Protein AF-A0A7J4TEF2-F1 (afdb_monomer_lite)

Sequence (114 aa):
MASDYEQPQYTCSICKKQVSSENIRYNAELRTVCAECLKKIGTVAPVQKQKKELRQKAADVEEQAIKVICSSCRYKFTLKPHFRPSCPYCGGSRLQRYDSLTAEGILAQVSSGM

Foldseek 3Di:
DDPPPPADWDAAPPPRDTDGPVQWDADPVRGTHGPVVVVVVVVPDPVPPVVVVVVVVVVVQVVQWFWKAAPPPRDIDTDRPPDQQADPPPRDNRIDGPCCVDPVNVVVVVVVDD

pLDDT: mean 72.89, std 15.48, range [41.5, 89.88]

Secondary structure (DSSP, 8-state):
------PPEEE-TTT--EEETTTEEE-TTS-EEEHHHHHHHHTT--TTSHHHHHHHHHHHHHTT-EEEEETTT--EEEE-TTS----TTT----EEEGGGGSHHHHHHHHHT--

Structure (mmCIF, N/CA/C/O backbone):
data_AF-A0A7J4TEF2-F1
#
_entry.id   AF-A0A7J4TEF2-F1
#
loop_
_atom_site.group_PDB
_atom_site.id
_atom_site.type_symbol
_atom_site.label_atom_id
_atom_site.label_alt_id
_atom_site.label_comp_id
_atom_site.label_asym_id
_atom_site.label_entity_id
_atom_site.label_seq_id
_atom_site.pdbx_PDB_ins_code
_atom_site.Cartn_x
_atom_site.Cartn_y
_atom_site.Cartn_z
_atom_site.occupancy
_atom_site.B_iso_or_equiv
_atom_site.auth_seq_id
_atom_site.auth_comp_id
_atom_site.auth_asym_id
_atom_site.auth_atom_id
_atom_site.pdbx_PDB_model_num
ATOM 1 N N . MET A 1 1 ? -43.968 14.972 22.798 1.00 41.50 1 MET A N 1
ATOM 2 C CA . MET A 1 1 ? -43.625 13.567 23.098 1.00 41.50 1 MET A CA 1
ATOM 3 C C . MET A 1 1 ? -42.115 13.473 23.050 1.00 41.50 1 MET A C 1
ATOM 5 O O . MET A 1 1 ? -41.554 13.596 21.971 1.00 41.50 1 MET A O 1
ATOM 9 N N . ALA A 1 2 ? -41.465 13.446 24.214 1.00 47.00 2 ALA A N 1
ATOM 10 C CA . ALA A 1 2 ? -40.016 13.317 24.296 1.00 47.00 2 ALA A CA 1
ATOM 11 C C . ALA A 1 2 ? -39.665 11.872 23.935 1.00 47.00 2 ALA A C 1
ATOM 13 O O . ALA A 1 2 ? -40.097 10.949 24.620 1.00 47.00 2 ALA A O 1
ATOM 14 N N . SER A 1 3 ? -38.982 11.679 22.812 1.00 49.84 3 SER A N 1
ATOM 15 C CA . SER A 1 3 ? -38.474 10.369 22.429 1.00 49.84 3 SER A CA 1
ATOM 16 C C . SER A 1 3 ? -37.310 10.029 23.353 1.00 49.84 3 SER A C 1
ATOM 18 O O . SER A 1 3 ? -36.242 10.632 23.251 1.00 49.84 3 SER A O 1
ATOM 20 N N . ASP A 1 4 ? -37.556 9.096 24.265 1.00 54.50 4 ASP A N 1
ATOM 21 C CA . ASP A 1 4 ? -36.571 8.468 25.142 1.00 54.50 4 ASP A CA 1
ATOM 22 C C . ASP A 1 4 ? -35.643 7.599 24.272 1.00 54.50 4 ASP A C 1
ATOM 24 O O . ASP A 1 4 ? -35.840 6.401 24.086 1.00 54.50 4 ASP A O 1
ATOM 28 N N . TYR A 1 5 ? -34.695 8.240 23.583 1.00 62.00 5 TYR A N 1
ATOM 29 C CA . TYR A 1 5 ? -33.633 7.531 22.879 1.00 62.00 5 TYR A CA 1
ATOM 30 C C . TYR A 1 5 ? -32.599 7.118 23.921 1.00 62.00 5 TYR A C 1
ATOM 32 O O . TYR A 1 5 ? -31.680 7.880 24.231 1.00 62.00 5 TYR A O 1
ATOM 40 N N . GLU A 1 6 ? -32.757 5.912 24.467 1.00 64.00 6 GLU A N 1
ATOM 41 C CA . GLU A 1 6 ? -31.724 5.267 25.272 1.00 64.00 6 GLU A CA 1
ATOM 42 C C . GLU A 1 6 ? -30.424 5.224 24.454 1.00 64.00 6 GLU A C 1
ATOM 44 O O . GLU A 1 6 ? -30.300 4.508 23.457 1.00 64.00 6 GLU A O 1
ATOM 49 N N . GLN A 1 7 ? -29.450 6.056 24.834 1.00 69.19 7 GLN A N 1
ATOM 50 C CA . GLN A 1 7 ? -28.145 6.050 24.188 1.00 69.19 7 GLN A CA 1
ATOM 51 C C . GLN A 1 7 ? -27.481 4.680 24.406 1.00 69.19 7 GLN A C 1
ATOM 53 O O . GLN A 1 7 ? -27.486 4.181 25.535 1.00 69.19 7 GLN A O 1
ATOM 58 N N . PRO A 1 8 ? -26.848 4.081 23.379 1.00 70.00 8 PRO A N 1
ATOM 59 C CA . PRO A 1 8 ? -26.147 2.814 23.540 1.00 70.00 8 PRO A CA 1
ATOM 60 C C . PRO A 1 8 ? -25.046 2.954 24.599 1.00 70.00 8 PRO A C 1
ATOM 62 O O . PRO A 1 8 ? -24.130 3.776 24.474 1.00 70.00 8 PRO A O 1
ATOM 65 N N . GLN A 1 9 ? -25.159 2.153 25.658 1.00 84.06 9 GLN A N 1
ATOM 66 C CA . GLN A 1 9 ? -24.197 2.107 26.753 1.00 84.06 9 GLN A CA 1
ATOM 67 C C . GLN A 1 9 ? -23.137 1.039 26.470 1.00 84.06 9 GLN A C 1
ATOM 69 O O . GLN A 1 9 ? -23.448 -0.114 26.179 1.00 84.06 9 GLN A O 1
ATOM 74 N N . TYR A 1 10 ? -21.867 1.416 26.584 1.00 83.94 10 TYR A N 1
ATOM 75 C CA . TYR A 1 10 ? -20.717 0.550 26.348 1.00 83.94 10 TYR A CA 1
ATOM 76 C C . TYR A 1 10 ? -20.013 0.231 27.660 1.00 83.94 10 TYR A C 1
ATOM 78 O O . TYR A 1 10 ? -19.841 1.093 28.522 1.00 83.94 10 TYR A O 1
ATOM 86 N N . THR A 1 11 ? -19.539 -1.003 27.807 1.00 88.94 11 THR A N 1
ATOM 87 C CA . THR A 1 11 ? -18.786 -1.413 28.994 1.00 88.94 11 THR A CA 1
ATOM 88 C C . THR A 1 11 ? -17.296 -1.125 28.821 1.00 88.94 11 THR A C 1
ATOM 90 O O . THR A 1 11 ? -16.665 -1.542 27.846 1.00 88.94 11 THR A O 1
ATOM 93 N N . CYS A 1 12 ? -16.708 -0.428 29.793 1.00 88.44 12 CYS A N 1
ATOM 94 C CA . CYS A 1 12 ? -15.262 -0.258 29.889 1.00 88.44 12 CYS A CA 1
ATOM 95 C C . CYS A 1 12 ? -14.590 -1.569 30.324 1.00 88.44 12 CYS A C 1
ATOM 97 O O . CYS A 1 12 ? -14.893 -2.107 31.384 1.00 88.44 12 CYS A O 1
ATOM 99 N N . SER A 1 13 ? -13.594 -2.029 29.574 1.00 86.88 13 SER A N 1
ATOM 100 C CA . SER A 1 13 ? -12.843 -3.263 29.841 1.00 86.88 13 SER A CA 1
ATOM 101 C C . SER A 1 13 ? -11.984 -3.210 31.115 1.00 86.88 13 SER A C 1
ATOM 103 O O . SER A 1 13 ? -11.512 -4.245 31.571 1.00 86.88 13 SER A O 1
ATOM 105 N N . ILE A 1 14 ? -11.761 -2.020 31.690 1.00 87.50 14 ILE A N 1
ATOM 106 C CA . ILE A 1 14 ? -10.865 -1.811 32.843 1.00 87.50 14 ILE A CA 1
ATOM 107 C C . ILE A 1 14 ? -11.655 -1.641 34.133 1.00 87.50 14 ILE A C 1
ATOM 109 O O . ILE A 1 14 ? -11.478 -2.402 35.077 1.00 87.50 14 ILE A O 1
ATOM 113 N N . CYS A 1 15 ? -12.542 -0.647 34.180 1.00 88.31 15 CYS A N 1
ATOM 114 C CA . CYS A 1 15 ? -13.338 -0.365 35.374 1.00 88.31 15 CYS A CA 1
ATOM 115 C C . CYS A 1 15 ? -14.714 -1.038 35.364 1.00 88.31 15 CYS A C 1
ATOM 117 O O . CYS A 1 15 ? -15.454 -0.879 36.329 1.00 88.31 15 CYS A O 1
ATOM 119 N N . LYS A 1 16 ? -15.075 -1.749 34.283 1.00 88.62 16 LYS A N 1
ATOM 120 C CA . LYS A 1 16 ? -16.365 -2.438 34.094 1.00 88.62 16 LYS A CA 1
ATOM 121 C C . LYS A 1 16 ? -17.608 -1.541 34.197 1.00 88.62 16 LYS A C 1
ATOM 123 O O . LYS A 1 16 ? -18.722 -2.048 34.231 1.00 88.62 16 LYS A O 1
ATOM 128 N N . LYS A 1 17 ? -17.440 -0.213 34.201 1.00 86.62 17 LYS A N 1
ATOM 129 C CA . LYS A 1 17 ? -18.550 0.749 34.195 1.00 86.62 17 LYS A CA 1
ATOM 130 C C . LYS A 1 17 ? -19.200 0.826 32.814 1.00 86.62 17 LYS A C 1
ATOM 132 O O . LYS A 1 17 ? -18.496 0.766 31.801 1.00 86.62 17 LYS A O 1
ATOM 137 N N . GLN A 1 18 ? -20.518 1.000 32.799 1.00 87.06 18 GLN A N 1
ATOM 138 C CA . GLN A 1 18 ? -21.278 1.381 31.611 1.00 87.06 18 GLN A CA 1
ATOM 139 C C . GLN A 1 18 ? -21.096 2.883 31.373 1.00 87.06 18 GLN A C 1
ATOM 141 O O . GLN A 1 18 ? -21.260 3.690 32.286 1.00 87.06 18 GLN A O 1
ATOM 146 N N . VAL A 1 19 ? -20.682 3.250 30.166 1.00 86.69 19 VAL A N 1
ATOM 147 C CA . VAL A 1 19 ? -20.458 4.635 29.746 1.00 86.69 19 VAL A CA 1
ATOM 148 C C . VAL A 1 19 ? -21.126 4.870 28.396 1.00 86.69 19 VAL A C 1
ATOM 150 O O . VAL A 1 19 ? -21.226 3.951 27.586 1.00 86.69 19 VAL A O 1
ATOM 153 N N . SER A 1 20 ? -21.586 6.095 28.144 1.00 85.62 20 SER A N 1
ATOM 154 C CA . SER A 1 20 ? -22.169 6.458 26.851 1.00 85.62 20 SER A CA 1
ATOM 155 C C . SER A 1 20 ? -21.145 6.339 25.716 1.00 85.62 20 SER A C 1
ATOM 157 O O . SER A 1 20 ? -19.929 6.394 25.940 1.00 85.62 20 SER A O 1
ATOM 159 N N . SER A 1 21 ? -21.642 6.214 24.483 1.00 81.81 21 SER A N 1
ATOM 160 C CA . SER A 1 21 ? -20.840 6.240 23.248 1.00 81.81 21 SER A CA 1
ATOM 161 C C . SER A 1 21 ? -19.853 7.414 23.188 1.00 81.81 21 SER A C 1
ATOM 163 O O . SER A 1 21 ? -18.748 7.277 22.671 1.00 81.81 21 SER A O 1
ATOM 165 N N . GLU A 1 22 ? -20.213 8.560 23.762 1.00 81.75 22 GLU A N 1
ATOM 166 C CA . GLU A 1 22 ? -19.387 9.773 23.789 1.00 81.75 22 GLU A CA 1
ATOM 167 C C . GLU A 1 22 ? -18.140 9.627 24.685 1.00 81.75 22 GLU A C 1
ATOM 169 O O . GLU A 1 22 ? -17.098 10.248 24.445 1.00 81.75 22 GLU A O 1
ATOM 174 N N . ASN A 1 23 ? -18.225 8.765 25.704 1.00 82.50 23 ASN A N 1
ATOM 175 C CA . ASN A 1 23 ? -17.212 8.589 26.747 1.00 82.50 23 ASN A CA 1
ATOM 176 C C . ASN A 1 23 ? -16.448 7.259 26.661 1.00 82.50 23 ASN A C 1
ATOM 178 O O . ASN A 1 23 ? -15.546 7.021 27.478 1.00 82.50 23 ASN A O 1
ATOM 182 N N . ILE A 1 24 ? -16.764 6.409 25.678 1.00 85.88 24 ILE A N 1
ATOM 183 C CA . ILE A 1 24 ? -16.009 5.193 25.368 1.00 85.88 24 ILE A CA 1
ATOM 184 C C . ILE A 1 24 ? -14.969 5.467 24.273 1.00 85.88 24 ILE A C 1
ATOM 186 O O . ILE A 1 24 ? -15.210 6.172 23.297 1.00 85.88 24 ILE A O 1
ATOM 190 N N . ARG A 1 25 ? -13.767 4.925 24.447 1.00 86.00 25 ARG A N 1
ATOM 191 C CA . ARG A 1 25 ? -12.646 5.001 23.503 1.00 86.00 25 ARG A CA 1
ATOM 192 C C . ARG A 1 25 ? -12.039 3.611 23.336 1.00 86.00 25 ARG A C 1
ATOM 194 O O . ARG A 1 25 ? -12.356 2.702 24.097 1.00 86.00 25 ARG A O 1
ATOM 201 N N . TYR A 1 26 ? -11.141 3.451 22.372 1.00 83.38 26 TYR A N 1
ATOM 202 C CA . TYR A 1 26 ? -10.370 2.221 22.199 1.00 83.38 26 TYR A CA 1
ATOM 203 C C . TYR A 1 26 ? -8.940 2.408 22.714 1.00 83.38 26 TYR A C 1
ATOM 205 O O . TYR A 1 26 ? -8.343 3.466 22.507 1.00 83.38 26 TYR A O 1
ATOM 213 N N . ASN A 1 27 ? -8.394 1.402 23.403 1.00 81.38 27 ASN A N 1
ATOM 214 C CA . ASN A 1 27 ? -6.969 1.359 23.745 1.00 81.38 27 ASN A CA 1
ATOM 215 C C . ASN A 1 27 ? -6.123 0.849 22.553 1.00 81.38 27 ASN A C 1
ATOM 217 O O . ASN A 1 27 ? -6.660 0.501 21.502 1.00 81.38 27 ASN A O 1
ATOM 221 N N . ALA A 1 28 ? -4.796 0.777 22.719 1.00 78.06 28 ALA A N 1
ATOM 222 C CA . ALA A 1 28 ? -3.875 0.286 21.683 1.00 78.06 28 ALA A CA 1
ATOM 223 C C . ALA A 1 28 ? -4.129 -1.177 21.254 1.00 78.06 28 ALA A C 1
ATOM 225 O O . ALA A 1 28 ? -3.747 -1.570 20.158 1.00 78.06 28 ALA A O 1
ATOM 226 N N . GLU A 1 29 ? -4.800 -1.963 22.099 1.00 81.94 29 GLU A N 1
ATOM 227 C CA . GLU A 1 29 ? -5.199 -3.352 21.839 1.00 81.94 29 GLU A CA 1
ATOM 228 C C . GLU A 1 29 ? -6.644 -3.465 21.318 1.00 81.94 29 GLU A C 1
ATOM 230 O O . GLU A 1 29 ? -7.228 -4.547 21.350 1.00 81.94 29 GLU A O 1
ATOM 235 N N . LEU A 1 30 ? -7.252 -2.356 20.879 1.00 81.88 30 LEU A N 1
ATOM 236 C CA . LEU A 1 30 ? -8.627 -2.295 20.366 1.00 81.88 30 LEU A CA 1
ATOM 237 C C . LEU A 1 30 ? -9.712 -2.727 21.376 1.00 81.88 30 LEU A C 1
ATOM 239 O O . LEU A 1 30 ? -10.818 -3.098 20.989 1.00 81.88 30 LEU A O 1
ATOM 243 N N . ARG A 1 31 ? -9.447 -2.627 22.684 1.00 84.38 31 ARG A N 1
ATOM 244 C CA . ARG A 1 31 ? -10.438 -2.853 23.752 1.00 84.38 31 ARG A CA 1
ATOM 245 C C . ARG A 1 31 ? -11.166 -1.561 24.108 1.00 84.38 31 ARG A C 1
ATOM 247 O O . ARG A 1 31 ? -10.553 -0.493 24.138 1.00 84.38 31 ARG A O 1
ATOM 254 N N . THR A 1 32 ? -12.455 -1.658 24.433 1.00 86.62 32 THR A N 1
ATOM 255 C CA . THR A 1 32 ? -13.283 -0.521 24.864 1.00 86.62 32 THR A CA 1
ATOM 256 C C . THR A 1 32 ? -12.871 -0.057 26.260 1.00 86.62 32 THR A C 1
ATOM 258 O O . THR A 1 32 ? -12.837 -0.841 27.206 1.00 86.62 32 THR A O 1
ATOM 261 N N . VAL A 1 33 ? -12.547 1.221 26.421 1.00 89.88 33 VAL A N 1
ATOM 262 C CA . VAL A 1 33 ? -12.058 1.819 27.669 1.00 89.88 33 VAL A CA 1
ATOM 263 C C . VAL A 1 33 ? -12.691 3.200 27.854 1.00 89.88 33 VAL A C 1
ATOM 265 O O . VAL A 1 33 ? -12.796 3.967 26.902 1.00 89.88 33 VAL A O 1
ATOM 268 N N . CYS A 1 34 ? -13.119 3.545 29.071 1.00 89.44 34 CYS A N 1
ATOM 269 C CA . CYS A 1 34 ? -13.667 4.875 29.348 1.00 89.44 34 CYS A CA 1
ATOM 270 C C . CYS A 1 34 ? -12.578 5.960 29.325 1.00 89.44 34 CYS A C 1
ATOM 272 O O . CYS A 1 34 ? -11.404 5.685 29.583 1.00 89.44 34 CYS A O 1
ATOM 274 N N . ALA A 1 35 ? -12.968 7.213 29.081 1.00 85.69 35 ALA A N 1
ATOM 275 C CA . ALA A 1 35 ? -12.044 8.350 29.035 1.00 85.69 35 ALA A CA 1
ATOM 276 C C . ALA A 1 35 ? -11.163 8.489 30.296 1.00 85.69 35 ALA A C 1
ATOM 278 O O . ALA A 1 35 ? -9.986 8.834 30.195 1.00 85.69 35 ALA A O 1
ATOM 279 N N . GLU A 1 36 ? -11.693 8.178 31.482 1.00 85.56 36 GLU A N 1
ATOM 280 C CA . GLU A 1 36 ? -10.928 8.210 32.737 1.00 85.56 36 GLU A CA 1
ATOM 281 C C . GLU A 1 36 ? -9.835 7.137 32.785 1.00 85.56 36 GLU A C 1
ATOM 283 O O . GLU A 1 36 ? -8.688 7.418 33.133 1.00 85.56 36 GLU A O 1
ATOM 288 N N . CYS A 1 37 ? -10.174 5.900 32.417 1.00 84.06 37 CYS A N 1
ATOM 289 C CA . CYS A 1 37 ? -9.214 4.802 32.369 1.00 84.06 37 CYS A CA 1
ATOM 290 C C . CYS A 1 37 ? -8.171 5.029 31.271 1.00 84.06 37 CYS A C 1
ATOM 292 O O . CYS A 1 37 ? -6.996 4.749 31.487 1.00 84.06 37 CYS A O 1
ATOM 294 N N . LEU A 1 38 ? -8.571 5.605 30.134 1.00 83.19 38 LEU A N 1
ATOM 295 C CA . LEU A 1 38 ? -7.647 5.975 29.067 1.00 83.19 38 LEU A CA 1
ATOM 296 C C . LEU A 1 38 ? -6.638 7.030 29.541 1.00 83.19 38 LEU A C 1
ATOM 298 O O . LEU A 1 38 ? -5.449 6.878 29.278 1.00 83.19 38 LEU A O 1
ATOM 302 N N . LYS A 1 39 ? -7.078 8.055 30.288 1.00 81.88 39 LYS A N 1
ATOM 303 C CA . LYS A 1 39 ? -6.178 9.059 30.887 1.00 81.88 39 LYS A CA 1
ATOM 304 C C . LYS A 1 39 ? -5.179 8.420 31.851 1.00 81.88 39 LYS A C 1
ATOM 306 O O . LYS A 1 39 ? -3.997 8.723 31.757 1.00 81.88 39 LYS A O 1
ATOM 311 N N . LYS A 1 40 ? -5.633 7.499 32.711 1.00 77.31 40 LYS A N 1
ATOM 312 C CA . LYS A 1 40 ? -4.769 6.778 33.665 1.00 77.31 40 LYS A CA 1
ATOM 313 C C . LYS A 1 40 ? -3.710 5.914 32.974 1.00 77.31 40 LYS A C 1
ATOM 315 O O . LYS A 1 40 ? -2.583 5.857 33.449 1.00 77.31 40 LYS A O 1
ATOM 320 N N . ILE A 1 41 ? -4.049 5.270 31.856 1.00 72.25 41 ILE A N 1
ATOM 321 C CA . ILE A 1 41 ? -3.088 4.482 31.064 1.00 72.25 41 ILE A CA 1
ATOM 322 C C . ILE A 1 41 ? -2.146 5.399 30.277 1.00 72.25 41 ILE A C 1
ATOM 324 O O . ILE A 1 41 ? -0.943 5.159 30.227 1.00 72.25 41 ILE A O 1
ATOM 328 N N . GLY A 1 42 ? -2.682 6.472 29.688 1.00 60.22 42 GLY A N 1
ATOM 329 C CA . GLY A 1 42 ? -1.922 7.445 28.904 1.00 60.22 42 GLY A CA 1
ATOM 330 C C . GLY A 1 42 ? -0.864 8.196 29.715 1.00 60.22 42 GLY A C 1
ATOM 331 O O . GLY A 1 42 ? 0.147 8.604 29.153 1.00 60.22 42 GLY A O 1
ATOM 332 N N . THR A 1 43 ? -1.042 8.327 31.032 1.00 52.72 43 THR A N 1
ATOM 333 C CA . THR A 1 43 ? -0.043 8.922 31.935 1.00 52.72 43 THR A CA 1
ATOM 334 C C . THR A 1 43 ? 1.133 8.003 32.288 1.00 52.72 43 THR A C 1
ATOM 336 O O . THR A 1 43 ? 2.111 8.497 32.838 1.00 52.72 43 THR A O 1
ATOM 339 N N . VAL A 1 44 ? 1.095 6.701 31.963 1.00 49.66 44 VAL A N 1
ATOM 340 C CA . VAL A 1 44 ? 2.159 5.731 32.331 1.00 49.66 44 VAL A CA 1
ATOM 341 C C . VAL A 1 44 ? 2.967 5.241 31.121 1.00 49.66 44 VAL A C 1
ATOM 343 O O . VAL A 1 44 ? 3.741 4.295 31.214 1.00 49.66 44 VAL A O 1
ATOM 346 N N . ALA A 1 45 ? 2.869 5.910 29.973 1.00 43.47 45 ALA A N 1
ATOM 347 C CA . ALA A 1 45 ? 3.754 5.631 28.849 1.00 43.47 45 ALA A CA 1
ATOM 348 C C . ALA A 1 45 ? 4.426 6.924 28.368 1.00 43.47 45 ALA A C 1
ATOM 350 O O . ALA A 1 45 ? 3.751 7.782 27.796 1.00 43.47 45 ALA A O 1
ATOM 351 N N . PRO A 1 46 ? 5.757 7.080 28.510 1.00 45.28 46 PRO A N 1
ATOM 352 C CA . PRO A 1 46 ? 6.497 8.033 27.697 1.00 45.28 46 PRO A CA 1
ATOM 353 C C . PRO A 1 46 ? 6.474 7.548 26.237 1.00 45.28 46 PRO A C 1
ATOM 355 O O . PRO A 1 46 ? 7.434 6.972 25.722 1.00 45.28 46 PRO A O 1
ATOM 358 N N . VAL A 1 47 ? 5.363 7.794 25.534 1.00 49.12 47 VAL A N 1
ATOM 359 C CA . VAL A 1 47 ? 5.196 7.575 24.086 1.00 49.12 47 VAL A CA 1
ATOM 360 C C . VAL A 1 47 ? 5.931 8.681 23.316 1.00 49.12 47 VAL A C 1
ATOM 362 O O . VAL A 1 47 ? 5.371 9.403 22.499 1.00 49.12 47 VAL A O 1
ATOM 365 N N . GLN A 1 48 ? 7.221 8.842 23.597 1.00 48.81 48 GLN A N 1
ATOM 366 C CA . GLN A 1 48 ? 8.135 9.642 22.780 1.00 48.81 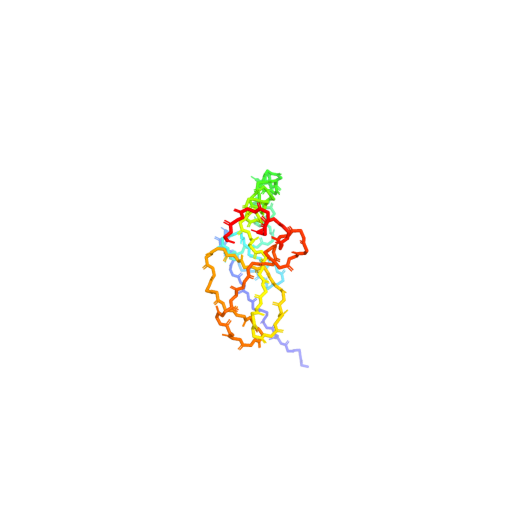48 GLN A CA 1
ATOM 367 C C . GLN A 1 48 ? 9.333 8.837 22.264 1.00 48.81 48 GLN A C 1
ATOM 369 O O . GLN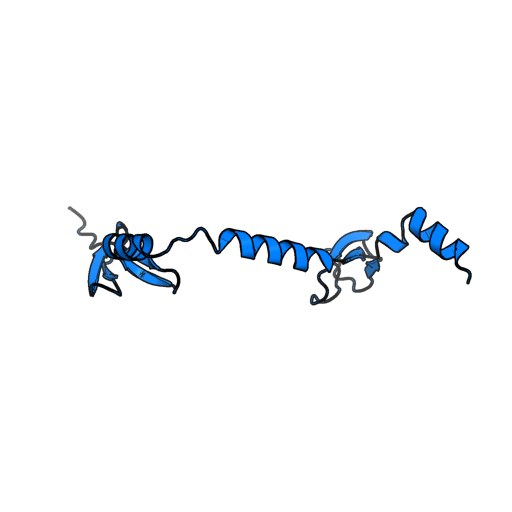 A 1 48 ? 10.056 9.339 21.407 1.00 48.81 48 GLN A O 1
ATOM 374 N N . LYS A 1 49 ? 9.514 7.568 22.666 1.00 47.28 49 LYS A N 1
ATOM 375 C CA . LYS A 1 49 ? 10.602 6.732 22.122 1.00 47.28 49 LYS A CA 1
ATOM 376 C C . LYS A 1 49 ? 10.254 5.927 20.861 1.00 47.28 49 LYS A C 1
ATOM 378 O O . LYS A 1 49 ? 11.133 5.748 20.031 1.00 47.28 49 LYS A O 1
ATOM 383 N N . GLN A 1 50 ? 8.993 5.565 20.604 1.00 45.31 50 GLN A N 1
ATOM 384 C CA . GLN A 1 50 ? 8.658 4.747 19.416 1.00 45.31 50 GLN A CA 1
ATOM 385 C C . GLN A 1 50 ? 8.413 5.529 18.111 1.00 45.31 50 GLN A C 1
ATOM 387 O O . GLN A 1 50 ? 8.395 4.938 17.034 1.00 45.31 50 GLN A O 1
ATOM 392 N N . LYS A 1 51 ? 8.285 6.865 18.151 1.00 46.09 51 LYS A N 1
ATOM 393 C CA . LYS A 1 51 ? 8.128 7.668 16.919 1.00 46.09 51 LYS A CA 1
ATOM 394 C C . LYS A 1 51 ? 9.430 7.856 16.125 1.00 46.09 51 LYS A C 1
ATOM 396 O O . LYS A 1 51 ? 9.357 8.215 14.952 1.00 46.09 51 LYS A O 1
ATOM 401 N N . LYS A 1 52 ? 10.604 7.612 16.726 1.00 47.12 52 LYS A N 1
ATOM 402 C CA . LYS A 1 52 ? 11.897 7.665 16.016 1.00 47.12 52 LYS A CA 1
ATOM 403 C C . LYS A 1 52 ? 12.246 6.351 15.310 1.00 47.12 52 LYS A C 1
ATOM 405 O O . LYS A 1 52 ? 12.758 6.402 14.197 1.00 47.12 52 LYS A O 1
ATOM 410 N N . GLU A 1 53 ? 11.883 5.201 15.872 1.00 44.59 53 GLU A N 1
ATOM 411 C CA . GLU A 1 53 ? 12.217 3.897 15.271 1.00 44.59 53 GLU A CA 1
ATOM 412 C C . GLU A 1 53 ? 11.343 3.541 14.054 1.00 44.59 53 GLU A C 1
ATOM 414 O O . GLU A 1 53 ? 11.816 2.910 13.110 1.00 44.59 53 GLU A O 1
ATOM 419 N N . LEU A 1 54 ? 10.094 4.020 13.996 1.00 48.47 54 LEU A N 1
ATOM 420 C CA . LEU A 1 54 ? 9.231 3.836 12.817 1.00 48.47 54 LEU A CA 1
ATOM 421 C C . LEU A 1 54 ? 9.670 4.663 11.596 1.00 48.47 54 LEU A C 1
ATOM 423 O O . LEU A 1 54 ? 9.368 4.279 10.470 1.00 48.47 54 LEU A O 1
ATOM 427 N N . ARG A 1 55 ? 10.406 5.768 11.787 1.00 48.06 55 ARG A N 1
ATOM 428 C CA . ARG A 1 55 ? 10.985 6.534 10.667 1.00 48.06 55 ARG A CA 1
ATOM 429 C C . ARG A 1 55 ? 12.261 5.900 10.120 1.00 48.06 55 ARG A C 1
ATOM 431 O O . ARG A 1 55 ? 12.482 5.970 8.919 1.00 48.06 55 ARG A O 1
ATOM 438 N N . GLN A 1 56 ? 13.060 5.244 10.961 1.00 47.72 56 GLN A N 1
ATOM 439 C CA . GLN A 1 56 ? 14.250 4.524 10.495 1.00 47.72 56 GLN A CA 1
ATOM 440 C C . GLN A 1 56 ? 13.887 3.262 9.700 1.00 47.72 56 GLN A C 1
ATOM 442 O O . GLN A 1 56 ? 14.517 2.990 8.687 1.00 47.72 56 GLN A O 1
ATOM 447 N N . LYS A 1 57 ? 12.803 2.559 10.060 1.00 45.47 57 LYS A N 1
ATOM 448 C CA . LYS A 1 57 ? 12.302 1.427 9.256 1.00 45.47 57 LYS A CA 1
ATOM 449 C C . LYS A 1 57 ? 11.632 1.828 7.935 1.00 45.47 57 LYS A C 1
ATOM 451 O O . LYS A 1 57 ? 11.507 0.987 7.055 1.00 45.47 57 LYS A O 1
ATOM 456 N N . ALA A 1 58 ? 11.191 3.077 7.780 1.00 48.44 58 ALA A N 1
ATOM 457 C CA . ALA A 1 58 ? 10.672 3.567 6.501 1.00 48.44 58 ALA A CA 1
ATOM 458 C C . ALA A 1 58 ? 11.800 3.859 5.494 1.00 48.44 58 ALA A C 1
ATOM 460 O O . ALA A 1 58 ? 11.622 3.596 4.309 1.00 48.44 58 ALA A O 1
ATOM 461 N N . ALA A 1 59 ? 12.961 4.321 5.972 1.00 49.34 59 ALA A N 1
ATOM 462 C CA . ALA A 1 59 ? 14.134 4.561 5.132 1.00 49.34 59 ALA A CA 1
ATOM 463 C C . ALA A 1 59 ? 14.723 3.252 4.564 1.00 49.34 59 ALA A C 1
ATOM 465 O O . ALA A 1 59 ? 15.019 3.183 3.377 1.00 49.34 59 ALA A O 1
ATOM 466 N N . ASP A 1 60 ? 14.776 2.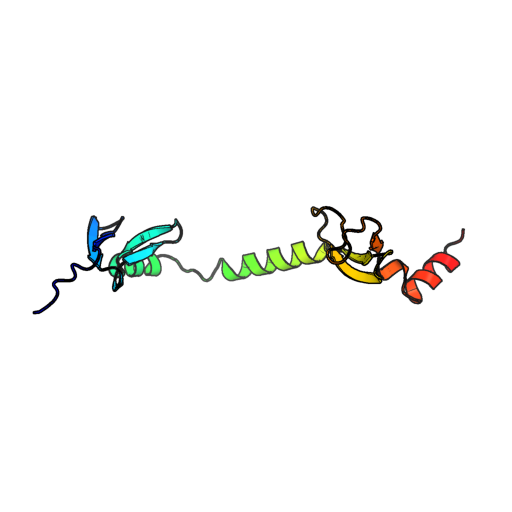189 5.373 1.00 45.91 60 ASP A N 1
ATOM 467 C CA . ASP A 1 60 ? 15.291 0.873 4.953 1.00 45.91 60 ASP A CA 1
ATOM 468 C C . ASP A 1 60 ? 14.400 0.186 3.887 1.00 45.91 60 ASP A C 1
ATOM 470 O O . ASP A 1 60 ? 14.875 -0.521 3.001 1.00 45.91 60 ASP A O 1
ATOM 474 N N . VAL A 1 61 ? 13.084 0.450 3.907 1.00 49.84 61 VAL A N 1
ATOM 475 C CA . VAL A 1 61 ? 12.127 -0.094 2.920 1.00 49.84 61 VAL A CA 1
ATOM 476 C C . VAL A 1 61 ? 12.109 0.711 1.611 1.00 49.84 61 VAL A C 1
ATOM 478 O O . VAL A 1 61 ? 11.790 0.150 0.558 1.00 49.84 61 VAL A O 1
ATOM 481 N N . GLU A 1 62 ? 12.451 2.004 1.637 1.00 50.84 62 GLU A N 1
ATOM 482 C CA . GLU A 1 62 ? 12.651 2.797 0.412 1.00 50.84 62 GLU A CA 1
ATOM 483 C C . GLU A 1 62 ? 13.906 2.368 -0.361 1.00 50.84 62 GLU A C 1
ATOM 485 O O . GLU A 1 62 ? 13.908 2.439 -1.590 1.00 50.84 62 GLU A O 1
ATOM 490 N N . GLU A 1 63 ? 14.921 1.834 0.322 1.00 53.62 63 GLU A N 1
ATOM 491 C CA . GLU A 1 63 ? 16.193 1.414 -0.283 1.00 53.62 63 GLU A CA 1
ATOM 492 C C . GLU A 1 63 ? 16.060 0.248 -1.282 1.00 53.62 63 GLU A C 1
ATOM 494 O O . GLU A 1 63 ? 16.915 0.061 -2.144 1.00 53.62 63 GLU A O 1
ATOM 499 N N . GLN A 1 64 ? 14.960 -0.512 -1.236 1.00 61.25 64 GLN A N 1
ATOM 500 C CA . GLN A 1 64 ? 14.743 -1.667 -2.121 1.00 61.25 64 GLN A CA 1
ATOM 501 C C . GLN A 1 64 ? 13.714 -1.416 -3.231 1.00 61.25 64 GLN A C 1
ATOM 503 O O . GLN A 1 64 ? 13.391 -2.322 -4.005 1.00 61.25 64 GLN A O 1
ATOM 508 N N . ALA A 1 65 ? 13.147 -0.212 -3.310 1.00 72.44 65 ALA A N 1
ATOM 509 C CA . ALA A 1 65 ? 12.101 0.096 -4.272 1.00 72.44 65 ALA A CA 1
ATOM 510 C C . ALA A 1 65 ? 12.715 0.378 -5.660 1.00 72.44 65 ALA A C 1
ATOM 512 O O . ALA A 1 65 ? 13.439 1.351 -5.858 1.00 72.44 65 ALA A O 1
ATOM 513 N N . ILE A 1 66 ? 12.422 -0.468 -6.653 1.00 81.88 66 ILE A N 1
ATOM 514 C CA . ILE A 1 66 ? 13.025 -0.377 -7.992 1.00 81.88 66 ILE A CA 1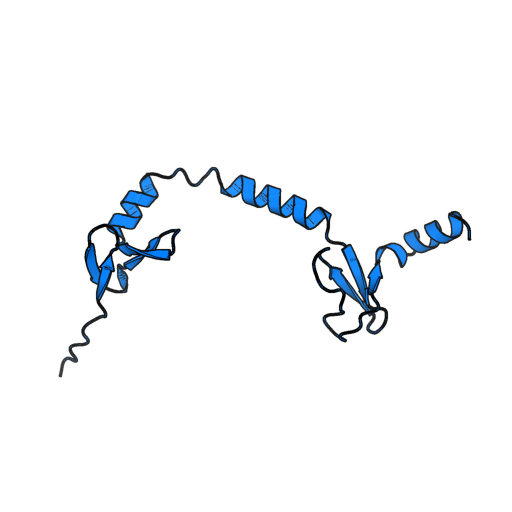
ATOM 515 C C . ILE A 1 66 ? 12.130 0.467 -8.899 1.00 81.88 66 ILE A C 1
ATOM 517 O O . ILE A 1 66 ? 10.947 0.164 -9.079 1.00 81.88 66 ILE A O 1
ATOM 521 N N . LYS A 1 67 ? 12.696 1.503 -9.525 1.00 86.75 67 LYS A N 1
ATOM 522 C CA . LYS A 1 67 ? 12.008 2.286 -10.562 1.00 86.75 67 LYS A CA 1
ATOM 523 C C . LYS A 1 67 ? 11.907 1.470 -11.851 1.00 86.75 67 LYS A C 1
ATOM 525 O O . LYS A 1 67 ? 12.917 1.076 -12.438 1.00 86.75 67 LYS A O 1
ATOM 530 N N . VAL A 1 68 ? 10.684 1.242 -12.310 1.00 87.62 68 VAL A N 1
ATOM 531 C CA . VAL A 1 68 ? 10.373 0.461 -13.508 1.00 87.62 68 VAL A CA 1
ATOM 532 C C . VAL A 1 68 ? 9.471 1.235 -14.464 1.00 87.62 68 VAL A C 1
ATOM 534 O O . VAL A 1 68 ? 8.760 2.167 -14.090 1.00 87.62 68 VAL A O 1
ATOM 537 N N . ILE A 1 69 ? 9.498 0.836 -15.727 1.00 88.31 69 ILE A N 1
ATOM 538 C CA . ILE A 1 69 ? 8.612 1.314 -16.780 1.00 88.31 69 ILE A CA 1
ATOM 539 C C . ILE A 1 69 ? 7.993 0.116 -17.496 1.00 88.31 69 ILE A C 1
ATOM 541 O O . ILE A 1 69 ? 8.661 -0.879 -17.778 1.00 88.31 69 ILE A O 1
ATOM 545 N N . CYS A 1 70 ? 6.695 0.191 -17.773 1.00 89.12 70 CYS A N 1
ATOM 546 C CA . CYS A 1 70 ? 6.015 -0.846 -18.540 1.00 89.12 70 CYS A CA 1
ATOM 547 C C . CYS A 1 70 ? 6.369 -0.740 -20.027 1.00 89.12 70 CYS A C 1
ATOM 549 O O . CYS A 1 70 ? 6.171 0.311 -20.631 1.00 89.12 70 CYS A O 1
ATOM 551 N N . SER A 1 71 ? 6.792 -1.834 -20.660 1.00 87.81 71 SER A N 1
ATOM 552 C CA . SER A 1 71 ? 7.097 -1.836 -22.099 1.00 87.81 71 SER A CA 1
ATOM 553 C C . SER A 1 71 ? 5.848 -1.708 -22.984 1.00 87.81 71 SER A C 1
ATOM 555 O O . SER A 1 71 ? 5.971 -1.379 -24.157 1.00 87.81 71 SER A O 1
ATOM 557 N N . SER A 1 72 ? 4.650 -1.968 -22.441 1.00 87.25 72 SER A N 1
ATOM 558 C CA . SER A 1 72 ? 3.385 -1.909 -23.195 1.00 87.25 72 SER A CA 1
ATOM 559 C C . SER A 1 72 ? 2.783 -0.502 -23.211 1.00 87.25 72 SER A C 1
ATOM 561 O O . SER A 1 72 ? 2.527 0.041 -24.277 1.00 87.25 72 SER A O 1
ATOM 563 N N . CYS A 1 73 ? 2.591 0.117 -22.041 1.00 88.88 73 CYS A N 1
ATOM 564 C CA . CYS A 1 73 ? 1.966 1.444 -21.936 1.00 88.88 73 CYS A CA 1
ATOM 565 C C . CYS A 1 73 ? 2.939 2.578 -21.578 1.00 88.88 73 CYS A C 1
ATOM 567 O O . CYS A 1 73 ? 2.512 3.716 -21.412 1.00 88.88 73 CYS A O 1
ATOM 569 N N . ARG A 1 74 ? 4.236 2.282 -21.410 1.00 87.44 74 ARG A N 1
ATOM 570 C CA . ARG A 1 74 ? 5.291 3.239 -21.016 1.00 87.44 74 ARG A CA 1
ATOM 571 C C . ARG A 1 74 ? 5.053 3.966 -19.688 1.00 87.44 74 ARG A C 1
ATOM 573 O O . ARG A 1 74 ? 5.742 4.940 -19.387 1.00 87.44 74 ARG A O 1
ATOM 580 N N . TYR A 1 75 ? 4.130 3.478 -18.861 1.00 88.38 75 TYR A N 1
ATOM 581 C CA . TYR A 1 75 ? 3.898 4.037 -17.536 1.00 88.38 75 TYR A CA 1
ATOM 582 C C . TYR A 1 75 ? 5.084 3.759 -16.603 1.00 88.38 75 TYR A C 1
ATOM 584 O O . TYR A 1 75 ? 5.547 2.617 -16.524 1.00 88.38 75 TYR A O 1
ATOM 592 N N . LYS A 1 76 ? 5.555 4.798 -15.902 1.00 87.38 76 LYS A N 1
ATOM 593 C CA . LYS A 1 76 ? 6.689 4.758 -14.965 1.00 87.38 76 LYS A CA 1
ATOM 594 C C . LYS A 1 76 ? 6.176 4.646 -13.533 1.00 87.38 76 LYS A C 1
ATOM 596 O O . LYS A 1 76 ? 5.328 5.436 -13.129 1.00 87.38 76 LYS A O 1
ATOM 601 N N . PHE A 1 77 ? 6.694 3.695 -12.767 1.00 87.62 77 PHE A N 1
ATOM 602 C CA . PHE A 1 77 ? 6.285 3.467 -11.382 1.00 87.62 77 PHE A CA 1
ATOM 603 C C . PHE A 1 77 ? 7.371 2.762 -10.578 1.00 87.62 77 PHE A C 1
ATOM 605 O O . PHE A 1 77 ? 8.349 2.266 -11.130 1.00 87.62 77 PHE A O 1
ATOM 612 N N . THR A 1 78 ? 7.196 2.714 -9.263 1.00 86.06 78 THR A N 1
ATOM 613 C CA . THR A 1 78 ? 8.138 2.053 -8.360 1.00 86.06 78 THR A CA 1
ATOM 614 C C . THR A 1 78 ? 7.558 0.724 -7.899 1.00 86.06 78 THR A C 1
ATOM 616 O O . THR A 1 78 ? 6.418 0.669 -7.437 1.00 86.06 78 THR A O 1
ATOM 619 N N . LEU A 1 79 ? 8.336 -0.349 -8.021 1.00 82.25 79 LEU A N 1
ATOM 620 C CA . LEU A 1 79 ? 7.948 -1.685 -7.586 1.00 82.25 79 LEU A CA 1
ATOM 621 C C . LEU A 1 79 ? 8.697 -2.062 -6.306 1.00 82.25 79 LEU A C 1
ATOM 623 O O . LEU A 1 79 ? 9.916 -1.916 -6.221 1.00 82.25 79 LEU A O 1
ATOM 627 N N . LYS A 1 80 ? 7.961 -2.573 -5.315 1.00 79.94 80 LYS A N 1
ATOM 628 C CA . LYS A 1 80 ? 8.547 -3.201 -4.125 1.00 79.94 80 LYS A CA 1
ATOM 629 C C . LYS A 1 80 ? 8.967 -4.640 -4.464 1.00 79.94 80 LYS A C 1
ATOM 631 O O . LYS A 1 80 ? 8.221 -5.310 -5.179 1.00 79.94 80 LYS A O 1
ATOM 636 N N . PRO A 1 81 ? 10.087 -5.150 -3.922 1.00 67.62 81 PRO A N 1
ATOM 637 C CA . PRO A 1 81 ? 10.681 -6.434 -4.319 1.00 67.62 81 PRO A CA 1
ATOM 638 C C . PRO A 1 81 ? 9.766 -7.649 -4.095 1.00 67.62 81 PRO A C 1
ATOM 640 O O . PRO A 1 81 ? 9.902 -8.657 -4.779 1.00 67.62 81 PRO A O 1
ATOM 643 N N . HIS A 1 82 ? 8.796 -7.547 -3.184 1.00 67.75 82 HIS A N 1
ATOM 644 C CA . HIS A 1 82 ? 7.857 -8.628 -2.866 1.00 67.75 82 HIS A CA 1
ATOM 645 C C . HIS A 1 82 ? 6.504 -8.532 -3.589 1.00 67.75 82 HIS A C 1
ATOM 647 O O . HIS A 1 82 ? 5.603 -9.320 -3.299 1.00 67.75 82 HIS A O 1
ATOM 653 N N . PHE A 1 83 ? 6.314 -7.571 -4.499 1.00 69.31 83 PHE A N 1
ATOM 654 C CA . PHE A 1 83 ? 5.044 -7.405 -5.211 1.00 69.31 83 PHE A CA 1
ATOM 655 C C . PHE A 1 83 ? 5.070 -8.089 -6.581 1.00 69.31 83 PHE A C 1
ATOM 657 O O . PHE A 1 83 ? 6.093 -8.087 -7.263 1.00 69.31 83 PHE A O 1
ATOM 664 N N . ARG A 1 84 ? 3.933 -8.662 -7.010 1.00 72.44 84 ARG A N 1
ATOM 665 C CA . ARG A 1 84 ? 3.833 -9.278 -8.343 1.00 72.44 84 ARG A CA 1
ATOM 666 C C . ARG A 1 84 ? 4.135 -8.225 -9.423 1.00 72.44 84 ARG A C 1
ATOM 668 O O . ARG A 1 84 ? 3.470 -7.187 -9.430 1.00 72.44 84 ARG A O 1
ATOM 675 N N . PRO A 1 85 ? 5.085 -8.477 -10.341 1.00 72.50 85 PRO A N 1
ATOM 676 C CA . PRO A 1 85 ? 5.456 -7.518 -11.372 1.00 72.50 85 PRO A CA 1
ATOM 677 C C . PRO A 1 85 ? 4.365 -7.444 -12.445 1.00 72.50 85 PRO A C 1
ATOM 679 O O . PRO A 1 85 ? 4.344 -8.219 -13.398 1.00 72.50 85 PRO A O 1
ATOM 682 N N . SER A 1 86 ? 3.434 -6.509 -12.274 1.00 84.12 86 SER A N 1
ATOM 683 C CA . SER A 1 86 ? 2.414 -6.166 -13.264 1.00 84.12 86 SER A CA 1
ATOM 684 C C . SER A 1 86 ? 2.246 -4.655 -13.334 1.00 84.12 86 SER A C 1
ATOM 686 O O . SER A 1 86 ? 2.366 -3.949 -12.331 1.00 84.12 86 SER A O 1
ATOM 688 N N . CYS A 1 87 ? 1.988 -4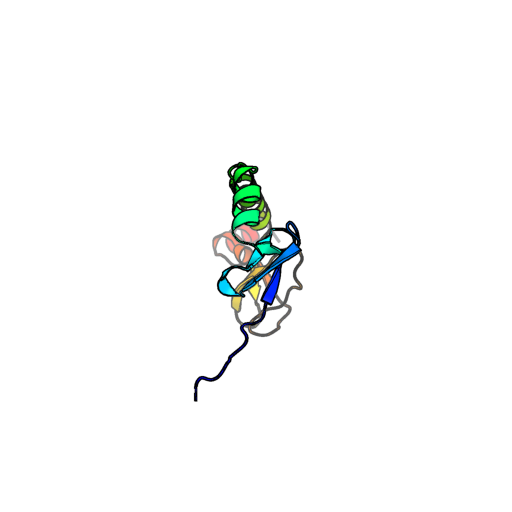.150 -14.537 1.00 86.06 87 CYS A N 1
ATOM 689 C CA . CYS A 1 87 ? 1.659 -2.755 -14.735 1.00 86.06 87 CYS A CA 1
ATOM 690 C C . CYS A 1 87 ? 0.267 -2.447 -14.156 1.00 86.06 87 CYS A C 1
ATOM 692 O O . CYS A 1 87 ? -0.714 -3.029 -14.619 1.00 86.06 87 CYS A O 1
ATOM 694 N N . PRO A 1 88 ? 0.136 -1.467 -13.244 1.00 85.19 88 PRO A N 1
ATOM 695 C CA . PRO A 1 88 ? -1.160 -1.111 -12.664 1.00 85.19 88 PRO A CA 1
ATOM 696 C C . PRO A 1 88 ? -2.136 -0.470 -13.664 1.00 85.19 88 PRO A C 1
ATOM 698 O O . PRO A 1 88 ? -3.317 -0.359 -13.364 1.00 85.19 88 PRO A O 1
ATOM 701 N N . TYR A 1 89 ? -1.659 -0.056 -14.843 1.00 85.12 89 TYR A N 1
ATOM 702 C CA . TYR A 1 89 ? -2.480 0.616 -15.855 1.00 85.12 89 TYR A CA 1
ATOM 703 C C . TYR A 1 89 ? -2.977 -0.332 -16.940 1.00 85.12 89 TYR A C 1
ATOM 705 O O . TYR A 1 89 ? -4.138 -0.273 -17.320 1.00 85.12 89 TYR A O 1
ATOM 713 N N . CYS A 1 90 ? -2.101 -1.194 -17.464 1.00 87.38 90 CYS A N 1
ATOM 714 C CA . CYS A 1 90 ? -2.441 -2.076 -18.585 1.00 87.38 90 CYS A CA 1
ATOM 715 C C . CYS A 1 90 ? -2.414 -3.568 -18.233 1.00 87.38 90 CYS A C 1
ATOM 717 O O . CYS A 1 90 ? -2.661 -4.397 -19.101 1.00 87.38 90 CYS A O 1
ATOM 719 N N . GLY A 1 91 ? -2.047 -3.932 -17.000 1.00 85.19 91 GLY A N 1
ATOM 720 C CA . GLY A 1 91 ? -1.895 -5.327 -16.577 1.00 85.19 91 GLY A CA 1
ATOM 721 C C . GLY A 1 91 ? -0.705 -6.066 -17.203 1.00 85.19 91 GLY A C 1
ATOM 722 O O . GLY A 1 91 ? -0.495 -7.241 -16.913 1.00 85.19 91 GLY A O 1
ATOM 723 N N . GLY A 1 92 ? 0.087 -5.405 -18.054 1.00 86.00 92 GLY A N 1
ATOM 724 C CA . GLY A 1 92 ? 1.238 -6.011 -18.715 1.00 86.00 92 GLY A CA 1
ATOM 725 C C . GLY A 1 92 ? 2.327 -6.433 -17.724 1.00 86.00 92 GLY A C 1
ATOM 726 O O . GLY A 1 92 ? 2.705 -5.669 -16.838 1.00 86.00 92 GLY A O 1
ATOM 727 N N . SER A 1 93 ? 2.875 -7.633 -17.910 1.00 83.19 93 SER A N 1
ATOM 728 C CA . SER A 1 93 ? 3.956 -8.203 -17.090 1.00 83.19 93 SER A CA 1
ATOM 729 C C . SER A 1 93 ? 5.364 -7.827 -17.570 1.00 83.19 93 SER A C 1
ATOM 731 O O . SER A 1 93 ? 6.349 -8.070 -16.876 1.00 83.19 93 SER A O 1
ATOM 733 N N . ARG A 1 94 ? 5.481 -7.215 -18.757 1.00 85.00 94 ARG A N 1
ATOM 734 C CA . ARG A 1 94 ? 6.759 -6.758 -19.321 1.00 85.00 94 ARG A CA 1
ATOM 735 C C . ARG A 1 94 ? 7.149 -5.412 -18.715 1.00 85.00 94 ARG A C 1
ATOM 737 O O . ARG A 1 94 ? 6.677 -4.362 -19.160 1.00 85.00 94 ARG A O 1
ATOM 744 N N . LEU A 1 95 ? 7.986 -5.466 -17.684 1.00 85.44 95 LEU A N 1
ATOM 745 C CA . LEU A 1 95 ? 8.524 -4.307 -16.975 1.00 85.44 95 LEU A CA 1
ATOM 746 C C . LEU A 1 95 ? 10.039 -4.230 -17.189 1.00 85.44 95 LEU A C 1
ATOM 748 O O . LEU A 1 95 ? 10.734 -5.237 -17.081 1.00 85.44 95 LEU A O 1
ATOM 752 N N . GLN A 1 96 ? 10.548 -3.035 -17.469 1.00 84.81 96 GLN A N 1
ATOM 753 C CA . GLN A 1 96 ? 11.978 -2.754 -17.607 1.00 84.81 96 GLN A CA 1
ATOM 754 C C . GLN A 1 96 ? 12.418 -1.774 -16.523 1.00 84.81 96 GLN A C 1
ATOM 756 O O . GLN A 1 96 ? 11.632 -0.928 -16.096 1.00 84.81 96 GLN A O 1
ATOM 761 N N . ARG A 1 97 ? 13.671 -1.867 -16.064 1.00 84.25 97 ARG A N 1
ATOM 762 C CA . ARG A 1 97 ? 14.225 -0.874 -15.134 1.00 84.25 97 ARG A CA 1
ATOM 763 C C . ARG A 1 97 ? 14.362 0.465 -15.846 1.00 84.25 97 ARG A C 1
ATOM 765 O O . ARG A 1 97 ? 14.869 0.524 -16.962 1.00 84.25 97 ARG A O 1
ATOM 772 N N . TYR A 1 98 ? 13.907 1.529 -15.194 1.00 78.94 98 TYR A N 1
ATOM 773 C CA . TYR A 1 98 ? 13.931 2.865 -15.784 1.00 78.94 98 TYR A CA 1
ATOM 774 C C . TYR A 1 98 ? 15.363 3.379 -15.997 1.00 78.94 98 TYR A C 1
ATOM 776 O O . TYR A 1 98 ? 15.645 3.956 -17.042 1.00 78.94 98 TYR A O 1
ATOM 784 N N . ASP A 1 99 ? 16.272 3.099 -15.060 1.00 76.38 99 ASP A N 1
ATOM 785 C CA . ASP A 1 99 ? 17.693 3.469 -15.146 1.00 76.38 99 ASP A CA 1
ATOM 786 C C . ASP A 1 99 ? 18.406 2.904 -16.379 1.00 76.38 99 ASP A C 1
ATOM 788 O O . ASP A 1 99 ? 19.319 3.523 -16.904 1.00 76.38 99 ASP A O 1
ATOM 792 N N . SER A 1 100 ? 17.967 1.757 -16.899 1.00 70.88 100 SER A N 1
ATOM 793 C CA . SER A 1 100 ? 18.544 1.174 -18.118 1.00 70.88 100 SER A CA 1
ATOM 794 C C . SER A 1 100 ? 18.079 1.866 -19.404 1.00 70.88 100 SER A C 1
ATOM 796 O O . SER A 1 100 ? 18.575 1.552 -20.478 1.00 70.88 100 SER A O 1
ATOM 798 N N . LEU A 1 101 ? 17.100 2.769 -19.315 1.00 72.12 101 LEU A N 1
ATOM 799 C CA . LEU A 1 101 ? 16.488 3.458 -20.454 1.00 72.12 101 LEU A CA 1
ATOM 800 C C . LEU A 1 101 ? 16.812 4.958 -20.478 1.00 72.12 101 LEU A C 1
ATOM 802 O O . LEU A 1 101 ? 16.319 5.676 -21.348 1.00 72.12 101 LEU A O 1
ATOM 806 N N . THR A 1 102 ? 17.604 5.452 -19.525 1.00 75.44 102 THR A N 1
ATOM 807 C CA . THR A 1 102 ? 18.134 6.818 -19.556 1.00 75.44 102 THR A CA 1
ATOM 808 C C . THR A 1 102 ? 19.311 6.901 -20.528 1.00 75.44 102 THR A C 1
ATOM 810 O O . TH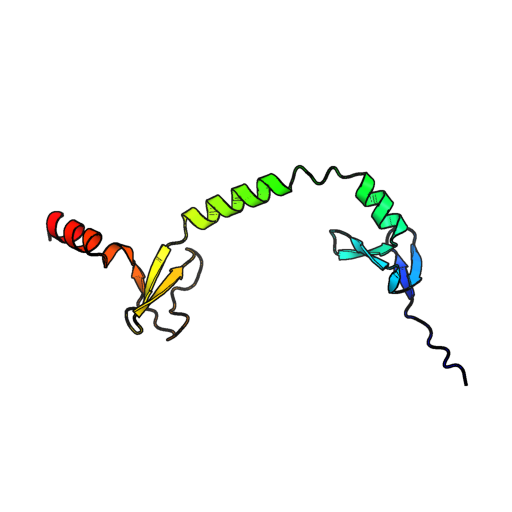R A 1 102 ? 19.960 5.898 -20.817 1.00 75.44 102 THR A O 1
ATOM 813 N N . ALA A 1 103 ? 19.603 8.103 -21.036 1.00 75.25 103 ALA A N 1
ATOM 814 C CA . ALA A 1 103 ? 20.751 8.318 -21.921 1.00 75.25 103 ALA A CA 1
ATOM 815 C C . ALA A 1 103 ? 22.061 7.838 -21.271 1.00 75.25 103 ALA A C 1
ATOM 817 O O . ALA A 1 103 ? 22.865 7.177 -21.918 1.00 75.25 103 ALA A O 1
ATOM 818 N N . GLU A 1 104 ? 22.223 8.093 -19.973 1.00 73.62 104 GLU A N 1
ATOM 819 C CA . GLU A 1 104 ? 23.359 7.633 -19.171 1.00 73.62 104 GLU A CA 1
ATOM 820 C C . GLU A 1 104 ? 23.422 6.100 -19.087 1.00 73.62 104 GLU A C 1
ATOM 822 O O . GLU A 1 104 ? 24.484 5.516 -19.296 1.00 73.62 104 GLU A O 1
ATOM 827 N N . GLY A 1 105 ? 22.284 5.433 -18.860 1.00 68.25 105 GLY A N 1
ATOM 828 C CA . GLY A 1 105 ? 22.205 3.972 -18.821 1.00 68.25 105 GLY A CA 1
ATOM 829 C C . GLY A 1 105 ? 22.504 3.313 -20.168 1.00 68.25 105 GLY A C 1
ATOM 830 O O . GLY A 1 105 ? 23.196 2.298 -20.219 1.00 68.25 105 GLY A O 1
ATOM 831 N N . ILE A 1 106 ? 22.038 3.908 -21.268 1.00 75.25 106 ILE A N 1
ATOM 832 C CA . ILE A 1 106 ? 22.309 3.421 -22.628 1.00 75.25 106 ILE A CA 1
ATOM 833 C C . ILE A 1 106 ? 23.797 3.589 -22.964 1.00 75.25 106 ILE A C 1
ATOM 835 O O . ILE A 1 106 ? 24.424 2.652 -23.455 1.00 75.25 106 ILE A O 1
ATOM 839 N N . LEU A 1 107 ? 24.386 4.748 -22.651 1.00 77.38 107 LEU A N 1
ATOM 840 C CA . LEU A 1 107 ? 25.816 5.001 -22.855 1.00 77.38 107 LEU A CA 1
ATOM 841 C C . LEU A 1 107 ? 26.692 4.033 -22.048 1.00 77.38 107 LEU A C 1
ATOM 843 O O . LEU A 1 107 ? 27.694 3.553 -22.570 1.00 77.38 107 LEU A O 1
ATOM 847 N N . ALA A 1 108 ? 26.292 3.698 -20.817 1.00 74.44 108 ALA A N 1
ATOM 848 C CA . ALA A 1 108 ? 26.987 2.727 -19.974 1.00 74.44 108 ALA A CA 1
ATOM 849 C C . ALA A 1 108 ? 26.909 1.284 -20.511 1.00 74.44 108 ALA A C 1
ATOM 851 O O . ALA A 1 108 ? 27.863 0.520 -20.369 1.00 74.44 108 ALA A O 1
ATOM 852 N N . GLN A 1 109 ? 25.796 0.895 -21.142 1.00 68.62 109 GLN A N 1
ATOM 853 C CA . GLN A 1 109 ? 25.671 -0.425 -21.773 1.00 68.62 109 GLN A CA 1
ATOM 854 C C . GLN A 1 109 ? 26.541 -0.544 -23.026 1.00 68.62 109 GLN A C 1
ATOM 856 O O . GLN A 1 109 ? 27.210 -1.557 -23.208 1.00 68.62 109 GLN A O 1
ATOM 861 N N . VAL A 1 110 ? 26.576 0.500 -23.858 1.00 73.06 110 VAL A N 1
ATOM 862 C CA . VAL A 1 110 ? 27.381 0.516 -25.090 1.00 73.06 110 VAL A CA 1
ATOM 863 C C . VAL A 1 110 ? 28.880 0.550 -24.781 1.00 73.06 110 VAL A C 1
ATOM 865 O O . VAL A 1 110 ? 29.658 -0.116 -25.457 1.00 73.06 110 VAL A O 1
ATOM 868 N N . SER A 1 111 ? 29.301 1.271 -23.738 1.00 68.69 111 SER A N 1
ATOM 869 C CA . SER A 1 111 ? 30.710 1.312 -23.323 1.00 68.69 111 SER A CA 1
ATOM 870 C C . SER A 1 111 ? 31.197 0.020 -22.658 1.00 68.69 111 SER A C 1
ATOM 872 O O . SER A 1 111 ? 32.401 -0.231 -22.650 1.00 68.69 111 SER A O 1
ATOM 874 N N . SER A 1 112 ? 30.284 -0.808 -22.136 1.00 70.69 112 SER A N 1
ATOM 875 C CA . SER A 1 112 ? 30.609 -2.065 -21.444 1.00 70.69 112 SER A CA 1
ATOM 876 C C . SER A 1 112 ? 30.628 -3.307 -22.348 1.00 70.69 112 SER A C 1
ATOM 878 O O . SER A 1 112 ? 30.928 -4.387 -21.850 1.00 70.69 112 SER A O 1
ATOM 880 N N . GLY A 1 113 ? 30.361 -3.168 -23.652 1.00 53.31 113 GLY A N 1
ATOM 881 C CA . GLY A 1 113 ? 30.653 -4.185 -24.669 1.00 53.31 113 GLY A CA 1
ATOM 882 C C . GLY A 1 113 ? 29.786 -5.452 -24.635 1.00 53.31 113 GLY A C 1
ATOM 883 O O . GLY A 1 113 ? 30.086 -6.415 -23.931 1.00 53.31 113 GLY A O 1
ATOM 884 N N . MET A 1 114 ? 28.777 -5.483 -25.506 1.00 42.56 114 MET A N 1
ATOM 885 C CA . MET A 1 114 ? 28.399 -6.679 -26.271 1.00 42.56 114 MET A CA 1
ATOM 886 C C . MET A 1 114 ? 28.672 -6.400 -27.744 1.00 42.56 114 MET A C 1
ATOM 888 O O . MET A 1 114 ? 28.368 -5.262 -28.171 1.00 42.56 114 MET A O 1
#

Radius of gyration: 27.1 Å; chains: 1; bounding box: 74×23×62 Å